Protein AF-A0A7C6Q221-F1 (afdb_monomer_lite)

Radius of gyration: 11.23 Å; chains: 1; bounding box: 24×24×25 Å

Sequence (65 aa):
MNYWEKQLTDRGFSRCHKAFLINLDKIEKIIPMFNQTFNLKLINHLESIPVSRNAGKALKEIIGI

Structure (mmCIF, N/CA/C/O backbone):
data_AF-A0A7C6Q221-F1
#
_entry.id   AF-A0A7C6Q221-F1
#
loop_
_atom_site.group_PDB
_atom_site.id
_atom_site.type_symbol
_atom_site.label_atom_id
_atom_site.label_alt_id
_atom_site.label_comp_id
_atom_site.label_asym_id
_atom_site.label_entity_id
_atom_site.label_seq_id
_atom_site.pdbx_PDB_ins_code
_atom_site.Cartn_x
_atom_site.Cartn_y
_atom_site.Cartn_z
_atom_site.occupancy
_atom_site.B_iso_or_equiv
_atom_site.auth_seq_id
_atom_site.auth_comp_id
_atom_site.auth_asym_id
_atom_site.auth_atom_id
_atom_site.pdbx_PDB_model_num
ATOM 1 N N . MET A 1 1 ? -1.941 16.105 -6.671 1.00 59.72 1 MET A N 1
ATOM 2 C CA . MET A 1 1 ? -2.057 14.687 -6.251 1.00 59.72 1 MET A CA 1
ATOM 3 C C . MET A 1 1 ? -3.490 14.288 -5.898 1.00 59.72 1 MET A C 1
ATOM 5 O O . MET A 1 1 ? -3.923 13.249 -6.367 1.00 59.72 1 MET A O 1
ATOM 9 N N . ASN A 1 2 ? -4.258 15.127 -5.191 1.00 71.44 2 ASN A N 1
ATOM 10 C CA . ASN A 1 2 ? -5.634 14.802 -4.767 1.00 71.44 2 ASN A CA 1
ATOM 11 C C . ASN A 1 2 ? -6.627 14.496 -5.910 1.00 71.44 2 ASN A C 1
ATOM 13 O O . ASN A 1 2 ? -7.579 13.759 -5.694 1.00 71.44 2 ASN A O 1
ATOM 17 N N . TYR A 1 3 ? -6.414 15.032 -7.119 1.00 83.19 3 TYR A N 1
ATOM 18 C CA . TYR A 1 3 ? -7.284 14.751 -8.270 1.00 83.19 3 TYR A CA 1
ATOM 19 C C . TYR A 1 3 ? -7.268 13.265 -8.661 1.00 83.19 3 TYR A C 1
ATOM 21 O O . TYR A 1 3 ? -8.316 12.637 -8.757 1.00 83.19 3 TYR A O 1
ATOM 29 N N . TRP A 1 4 ? -6.070 12.694 -8.829 1.00 80.00 4 TRP A N 1
ATOM 30 C CA . TRP A 1 4 ? -5.901 11.288 -9.203 1.00 80.00 4 TRP A CA 1
ATOM 31 C C . TRP A 1 4 ? -6.279 10.336 -8.082 1.00 80.00 4 TRP A C 1
ATOM 33 O O . TRP A 1 4 ? -6.810 9.274 -8.364 1.00 80.00 4 TRP A O 1
ATOM 43 N N . GLU A 1 5 ? -6.044 10.735 -6.832 1.00 80.44 5 GLU A N 1
ATOM 44 C CA . GLU A 1 5 ? -6.513 9.983 -5.670 1.00 80.44 5 GLU A CA 1
ATOM 45 C C . GLU A 1 5 ? -8.027 9.777 -5.775 1.00 80.44 5 GLU A C 1
ATOM 47 O O . GLU A 1 5 ? -8.463 8.645 -5.921 1.00 80.44 5 GLU A O 1
ATOM 52 N N . LYS A 1 6 ? -8.803 10.863 -5.887 1.00 82.06 6 LYS A N 1
ATOM 53 C CA . LYS A 1 6 ? -10.268 10.799 -5.986 1.00 82.06 6 LYS A CA 1
ATOM 54 C C . LYS A 1 6 ? -10.775 9.964 -7.164 1.00 82.06 6 LYS A C 1
ATOM 56 O O . LYS A 1 6 ? -11.750 9.245 -7.016 1.00 82.06 6 LYS A O 1
ATOM 61 N N . GLN A 1 7 ? -10.126 10.065 -8.323 1.00 85.75 7 GLN A N 1
ATOM 62 C CA . GLN A 1 7 ? -10.556 9.354 -9.533 1.00 85.75 7 GLN A CA 1
ATOM 63 C C . GLN A 1 7 ? -10.175 7.868 -9.543 1.00 85.75 7 GLN A C 1
ATOM 65 O O . GLN A 1 7 ? -10.776 7.079 -10.270 1.00 85.75 7 GLN A O 1
ATOM 70 N N . LEU A 1 8 ? -9.139 7.489 -8.792 1.00 83.81 8 LEU A N 1
ATOM 71 C CA . LEU A 1 8 ? -8.600 6.130 -8.789 1.00 83.81 8 LEU A CA 1
ATOM 72 C C . LEU A 1 8 ? -8.945 5.358 -7.510 1.00 83.81 8 LEU A C 1
ATOM 74 O O . LEU A 1 8 ? -8.769 4.140 -7.505 1.00 83.81 8 LEU A O 1
ATOM 78 N N . THR A 1 9 ? -9.476 6.015 -6.470 1.00 79.25 9 THR A N 1
ATOM 79 C CA . THR A 1 9 ? -9.977 5.349 -5.255 1.00 79.25 9 THR A CA 1
ATOM 80 C C . THR A 1 9 ? -10.969 4.240 -5.603 1.00 79.25 9 THR A C 1
ATOM 82 O O . THR A 1 9 ? -10.781 3.106 -5.172 1.00 79.25 9 THR A O 1
ATOM 85 N N . ASP A 1 10 ? -11.934 4.514 -6.484 1.00 81.06 10 ASP A N 1
ATOM 86 C CA . ASP A 1 10 ? -12.932 3.522 -6.920 1.00 81.06 10 ASP A CA 1
ATOM 87 C C . ASP A 1 10 ? -12.347 2.402 -7.799 1.00 81.06 10 ASP A C 1
ATOM 89 O O . ASP A 1 10 ? -13.004 1.401 -8.068 1.00 81.06 10 ASP A O 1
ATOM 93 N N . ARG A 1 11 ? -11.096 2.548 -8.253 1.00 84.31 11 ARG A N 1
ATOM 94 C CA . ARG A 1 11 ? -10.369 1.546 -9.049 1.00 84.31 11 ARG A CA 1
ATOM 95 C C . ARG A 1 11 ? -9.379 0.730 -8.216 1.00 84.31 11 ARG A C 1
ATOM 97 O O . ARG A 1 11 ? -8.452 0.150 -8.779 1.00 84.31 11 ARG A O 1
ATOM 104 N N . GLY A 1 12 ? -9.523 0.744 -6.890 1.00 83.69 12 GLY A N 1
ATOM 105 C CA . GLY A 1 12 ? -8.650 0.003 -5.980 1.00 83.69 12 GLY A CA 1
ATOM 106 C C . GLY A 1 12 ? -7.281 0.653 -5.765 1.00 83.69 12 GLY A C 1
ATOM 107 O O . GLY A 1 12 ? -6.354 -0.004 -5.288 1.00 83.69 12 GLY A O 1
ATOM 108 N N . PHE A 1 13 ? -7.114 1.937 -6.111 1.00 86.94 13 PHE A N 1
ATOM 109 C CA . PHE A 1 13 ? -5.890 2.659 -5.778 1.00 86.94 13 PHE A CA 1
ATOM 110 C C . PHE A 1 13 ? -5.979 3.292 -4.394 1.00 86.94 13 PHE A C 1
ATOM 112 O O . PHE A 1 13 ? -6.960 3.941 -4.038 1.00 86.94 13 PHE A O 1
ATOM 119 N N . SER A 1 14 ? -4.897 3.164 -3.635 1.00 83.75 14 SER A N 1
ATOM 120 C CA . SER A 1 14 ? -4.763 3.732 -2.302 1.00 83.75 14 SER A CA 1
ATOM 121 C C . SER A 1 14 ? -3.456 4.495 -2.153 1.00 83.75 14 SER A C 1
ATOM 123 O O . SER A 1 14 ? -2.428 4.185 -2.765 1.00 83.75 14 SER A O 1
ATOM 125 N N . ARG A 1 15 ? -3.492 5.533 -1.323 1.00 85.31 15 ARG A N 1
ATOM 126 C CA . ARG A 1 15 ? -2.332 6.366 -1.037 1.00 85.31 15 ARG A CA 1
ATOM 127 C C . ARG A 1 15 ? -1.558 5.799 0.144 1.00 85.31 15 ARG A C 1
ATOM 129 O O . ARG A 1 15 ? -1.922 5.997 1.298 1.00 85.31 15 ARG A O 1
ATOM 136 N N . CYS A 1 16 ? -0.440 5.141 -0.145 1.00 82.50 16 CYS A N 1
ATOM 137 C CA . CYS A 1 16 ? 0.438 4.564 0.876 1.00 82.50 16 CYS A CA 1
ATOM 138 C C . CYS A 1 16 ? 1.466 5.573 1.438 1.00 82.50 16 CYS A C 1
ATOM 140 O O . CYS A 1 16 ? 2.037 5.391 2.518 1.00 82.50 16 CYS A O 1
ATOM 142 N N . HIS A 1 17 ? 1.724 6.666 0.720 1.00 83.50 17 HIS A N 1
ATOM 143 C CA . HIS A 1 17 ? 2.661 7.708 1.130 1.00 83.50 17 HIS A CA 1
ATOM 144 C C . HIS A 1 17 ? 2.282 9.042 0.477 1.00 83.50 17 HIS A C 1
ATOM 146 O O . HIS A 1 17 ? 1.604 9.082 -0.548 1.00 83.50 17 HIS A O 1
ATOM 152 N N . LYS A 1 18 ? 2.752 10.170 1.023 1.00 78.00 18 LYS A N 1
ATOM 153 C CA . LYS A 1 18 ? 2.407 11.506 0.499 1.00 78.00 18 LYS A CA 1
ATOM 154 C C . LYS A 1 18 ? 2.733 11.695 -0.990 1.00 78.00 18 LYS A C 1
ATOM 156 O O . LYS A 1 18 ? 2.061 12.492 -1.636 1.00 78.00 18 LYS A O 1
ATOM 161 N N . ALA A 1 19 ? 3.712 10.953 -1.504 1.00 82.00 19 ALA A N 1
ATOM 162 C CA . ALA A 1 19 ? 4.175 11.001 -2.889 1.00 82.00 19 ALA A CA 1
ATOM 163 C C . ALA A 1 19 ? 3.846 9.737 -3.710 1.00 82.00 19 ALA A C 1
ATOM 165 O O . ALA A 1 19 ? 4.259 9.662 -4.860 1.00 82.00 19 ALA A O 1
ATOM 166 N N . PHE A 1 20 ? 3.127 8.754 -3.152 1.00 83.75 20 PHE A N 1
ATOM 167 C CA . PHE A 1 20 ? 2.877 7.479 -3.832 1.00 83.75 20 PHE A CA 1
ATOM 168 C C . PHE A 1 20 ? 1.403 7.080 -3.777 1.00 83.75 20 PHE A C 1
ATOM 1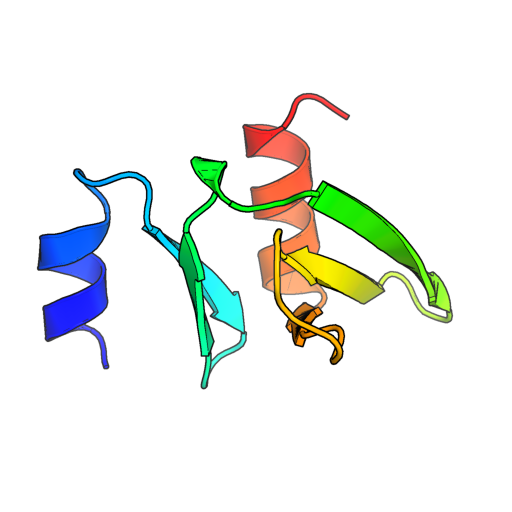70 O O . PHE A 1 20 ? 0.769 7.124 -2.722 1.00 83.75 20 PHE A O 1
ATOM 177 N N . LEU A 1 21 ? 0.895 6.655 -4.931 1.00 86.38 21 LEU A N 1
ATOM 178 C CA . LEU A 1 21 ? -0.410 6.037 -5.110 1.00 86.38 21 LEU A CA 1
ATOM 179 C C . LEU A 1 21 ? -0.167 4.635 -5.674 1.00 86.38 21 LEU A C 1
ATOM 181 O O . LEU A 1 21 ? 0.543 4.496 -6.669 1.0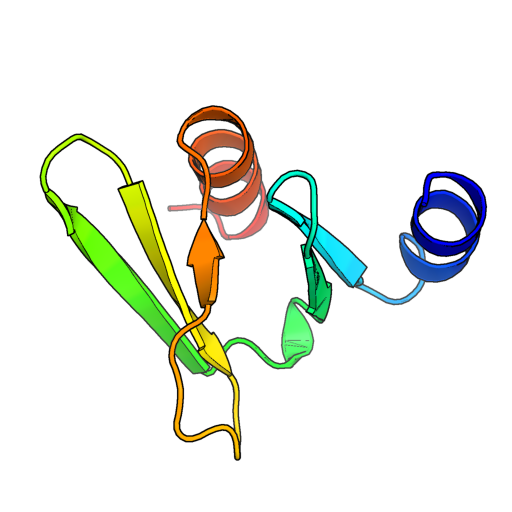0 86.38 21 LEU A O 1
ATOM 185 N N . ILE A 1 22 ? -0.717 3.614 -5.030 1.00 87.25 22 ILE A N 1
ATOM 186 C CA . ILE A 1 22 ? -0.503 2.212 -5.392 1.00 87.25 22 ILE A CA 1
ATOM 187 C C . ILE A 1 22 ? -1.833 1.523 -5.656 1.00 87.25 22 ILE A C 1
ATOM 189 O O . ILE A 1 22 ? -2.852 1.924 -5.106 1.00 87.25 22 ILE A O 1
ATOM 193 N N . ASN A 1 23 ? -1.818 0.474 -6.469 1.00 88.31 23 ASN A N 1
ATOM 194 C CA . ASN A 1 23 ? -2.979 -0.385 -6.655 1.00 88.31 23 ASN A CA 1
ATOM 195 C C . ASN A 1 23 ? -2.937 -1.527 -5.626 1.00 88.31 23 ASN A C 1
ATOM 197 O O . ASN A 1 23 ? -1.935 -2.243 -5.549 1.00 88.31 23 ASN A O 1
ATOM 201 N N . LEU A 1 24 ? -4.006 -1.675 -4.843 1.00 84.44 24 LEU A N 1
ATOM 202 C CA . LEU A 1 24 ? -4.114 -2.683 -3.787 1.00 84.44 24 LEU A CA 1
ATOM 203 C C . LEU A 1 24 ? -4.157 -4.114 -4.345 1.00 84.44 24 LEU A C 1
ATOM 205 O O . LEU A 1 24 ? -3.525 -4.999 -3.775 1.00 84.44 24 LEU A O 1
ATOM 209 N N . ASP A 1 25 ? -4.781 -4.325 -5.507 1.00 86.94 25 ASP A N 1
ATOM 210 C CA . ASP A 1 25 ? -4.865 -5.633 -6.181 1.00 86.94 25 ASP A CA 1
ATOM 211 C C . ASP A 1 25 ? -3.512 -6.108 -6.726 1.00 86.94 25 ASP A C 1
ATOM 213 O O . ASP A 1 25 ? -3.342 -7.261 -7.122 1.00 86.94 25 ASP A O 1
ATOM 217 N N . LYS A 1 26 ? -2.534 -5.201 -6.801 1.00 89.12 26 LYS A N 1
ATOM 218 C CA . LYS A 1 26 ? -1.174 -5.494 -7.261 1.00 89.12 26 LYS A CA 1
ATOM 219 C C . LYS A 1 26 ? -0.196 -5.708 -6.116 1.00 89.12 26 LYS A C 1
ATOM 221 O O . LYS A 1 26 ? 0.987 -5.887 -6.393 1.00 89.12 26 LYS A O 1
ATOM 226 N N . ILE A 1 27 ? -0.644 -5.688 -4.861 1.00 87.94 27 ILE A N 1
ATOM 227 C CA . ILE A 1 27 ? 0.220 -5.983 -3.718 1.00 87.94 27 ILE A CA 1
ATOM 228 C C . ILE A 1 27 ? 0.534 -7.481 -3.715 1.00 87.94 27 ILE A C 1
ATOM 230 O O . ILE A 1 27 ? -0.345 -8.316 -3.551 1.00 87.94 27 ILE A O 1
ATOM 234 N N . GLU A 1 28 ? 1.813 -7.812 -3.874 1.00 90.00 28 GLU A N 1
ATOM 235 C CA . GLU A 1 28 ? 2.325 -9.177 -3.750 1.00 90.00 28 GLU A CA 1
ATOM 236 C C . GLU A 1 28 ? 2.626 -9.509 -2.284 1.00 90.00 28 GLU A C 1
ATOM 238 O O . GLU A 1 28 ? 2.293 -10.586 -1.794 1.00 90.00 28 GLU A O 1
ATOM 243 N N . LYS A 1 29 ? 3.279 -8.584 -1.567 1.00 87.19 29 LYS A N 1
ATOM 244 C CA . LYS A 1 29 ? 3.687 -8.808 -0.177 1.00 87.19 29 LYS A CA 1
ATOM 245 C C . LYS A 1 29 ? 3.787 -7.513 0.616 1.00 87.19 29 LYS A C 1
ATOM 247 O O . LYS A 1 29 ? 4.285 -6.501 0.124 1.00 87.19 29 LYS A O 1
ATOM 252 N N . ILE A 1 30 ? 3.396 -7.587 1.885 1.00 86.62 30 ILE A N 1
ATOM 253 C CA . ILE A 1 30 ? 3.636 -6.543 2.883 1.00 86.62 30 ILE A CA 1
ATOM 254 C C . ILE A 1 30 ? 4.835 -6.962 3.724 1.00 86.62 30 ILE A C 1
ATOM 256 O O . ILE A 1 30 ? 4.842 -8.027 4.340 1.00 86.62 30 ILE A O 1
ATOM 260 N N . ILE A 1 31 ? 5.862 -6.125 3.740 1.00 87.25 31 ILE A N 1
ATOM 261 C CA . ILE A 1 31 ? 7.100 -6.357 4.473 1.00 87.25 31 ILE A CA 1
ATOM 262 C C . ILE A 1 31 ? 7.102 -5.402 5.670 1.00 87.25 31 ILE A C 1
ATOM 264 O O . ILE A 1 31 ? 7.232 -4.192 5.477 1.00 87.25 31 ILE A O 1
ATOM 268 N N . PRO A 1 32 ? 6.919 -5.897 6.904 1.00 84.44 32 PRO A N 1
ATOM 269 C CA . PRO A 1 32 ? 7.036 -5.058 8.085 1.00 84.44 32 PRO A CA 1
ATOM 270 C C . PRO A 1 32 ? 8.471 -4.552 8.223 1.00 84.44 32 PRO A C 1
ATOM 272 O O . PRO A 1 32 ? 9.431 -5.309 8.091 1.00 84.44 32 PRO A O 1
ATOM 275 N N . MET A 1 33 ? 8.598 -3.256 8.484 1.00 82.88 33 MET A N 1
ATOM 276 C CA . MET A 1 33 ? 9.868 -2.576 8.698 1.00 82.88 33 MET A CA 1
ATOM 277 C C . MET A 1 33 ? 9.963 -2.100 10.153 1.00 82.88 33 MET A C 1
ATOM 279 O O . MET A 1 33 ? 8.978 -2.036 10.895 1.00 82.88 33 MET A O 1
ATOM 283 N N . PHE A 1 34 ? 11.177 -1.751 10.574 1.00 77.38 34 PHE A N 1
ATOM 284 C CA . PHE A 1 34 ? 11.421 -1.183 11.897 1.00 77.38 34 PHE A CA 1
ATOM 285 C C . PHE A 1 34 ? 10.704 0.167 12.063 1.00 77.38 34 PHE A C 1
ATOM 287 O O . PHE A 1 34 ? 10.523 0.914 11.104 1.00 77.38 34 PHE A O 1
ATOM 294 N N . ASN A 1 35 ? 10.318 0.512 13.295 1.00 75.06 35 ASN A N 1
ATOM 295 C CA . ASN A 1 35 ? 9.586 1.744 13.630 1.00 75.06 35 ASN A CA 1
ATOM 296 C C . ASN A 1 35 ? 8.160 1.854 13.055 1.00 75.06 35 ASN A C 1
ATOM 298 O O . ASN A 1 35 ? 7.728 2.956 12.691 1.00 75.06 35 ASN A O 1
ATOM 302 N N . GLN A 1 36 ? 7.416 0.741 13.031 1.00 73.44 36 GLN A N 1
ATOM 303 C CA . GLN A 1 36 ? 5.993 0.691 12.644 1.00 73.44 36 GLN A CA 1
ATOM 304 C C . GLN A 1 36 ? 5.729 1.171 11.206 1.00 73.44 36 GLN A C 1
ATOM 306 O O . GLN A 1 36 ? 4.654 1.688 10.895 1.00 73.44 36 GLN A O 1
ATOM 311 N N . THR A 1 37 ? 6.724 1.044 10.333 1.00 81.62 37 THR A N 1
ATOM 312 C CA . THR A 1 37 ? 6.578 1.283 8.898 1.00 81.62 37 THR A CA 1
ATOM 313 C C . THR A 1 37 ? 6.426 -0.045 8.168 1.00 81.62 37 THR A C 1
ATOM 315 O O . THR A 1 37 ? 6.688 -1.119 8.713 1.00 81.62 37 THR A O 1
ATOM 318 N N . PHE A 1 38 ? 5.969 0.025 6.924 1.00 86.00 38 PHE A N 1
ATOM 319 C CA . PHE A 1 38 ? 5.795 -1.141 6.066 1.00 86.00 38 PHE A CA 1
ATOM 320 C C . PHE A 1 38 ? 6.373 -0.820 4.701 1.00 86.00 38 PHE A C 1
ATOM 322 O O . PHE A 1 38 ? 6.318 0.325 4.263 1.00 86.00 38 PHE A O 1
ATOM 329 N N . ASN A 1 39 ? 6.889 -1.830 4.024 1.00 89.62 39 ASN A N 1
ATOM 330 C CA . ASN A 1 39 ? 7.241 -1.765 2.620 1.00 89.62 39 ASN A CA 1
ATOM 331 C C . ASN A 1 39 ? 6.283 -2.664 1.841 1.00 89.62 39 ASN A C 1
ATOM 333 O O . ASN A 1 39 ? 5.982 -3.777 2.266 1.00 89.62 39 ASN A O 1
ATOM 337 N N . LEU A 1 40 ? 5.806 -2.185 0.700 1.00 89.44 40 LEU A N 1
ATOM 338 C CA . LEU A 1 40 ? 4.922 -2.938 -0.181 1.00 89.44 40 LEU A CA 1
ATOM 339 C C . LEU A 1 40 ? 5.694 -3.407 -1.392 1.00 89.44 40 LEU A C 1
ATOM 341 O O . LEU A 1 40 ? 6.297 -2.604 -2.101 1.00 89.44 40 LEU A O 1
ATOM 345 N N . LYS A 1 41 ? 5.665 -4.711 -1.628 1.00 90.19 41 LYS A N 1
ATOM 346 C CA . LYS A 1 41 ? 6.146 -5.295 -2.867 1.00 90.19 41 LYS A CA 1
ATOM 347 C C . LYS A 1 41 ? 4.963 -5.490 -3.802 1.00 90.19 41 LYS A C 1
ATOM 349 O O . LYS A 1 41 ? 3.951 -6.060 -3.395 1.00 90.19 41 LYS A O 1
ATOM 354 N N . LEU A 1 42 ? 5.082 -4.967 -5.017 1.00 90.06 42 LEU A N 1
ATOM 355 C CA . LEU A 1 42 ? 4.059 -5.098 -6.046 1.00 90.06 42 LEU A CA 1
ATOM 356 C C . LEU A 1 42 ? 4.415 -6.236 -7.003 1.00 90.06 42 LEU A C 1
ATOM 358 O O . LEU A 1 42 ? 5.591 -6.486 -7.271 1.00 90.06 42 LEU A O 1
ATOM 362 N N . ILE A 1 43 ? 3.390 -6.877 -7.558 1.00 89.88 43 ILE A N 1
ATOM 363 C CA . ILE A 1 43 ? 3.543 -7.912 -8.582 1.00 89.88 43 ILE A CA 1
ATOM 364 C C . ILE A 1 43 ? 4.290 -7.314 -9.780 1.00 89.88 43 ILE A C 1
ATOM 366 O O . ILE A 1 43 ? 3.924 -6.248 -10.278 1.00 89.88 43 ILE A O 1
ATOM 370 N N . ASN A 1 44 ? 5.321 -8.016 -10.256 1.00 88.31 44 ASN A N 1
ATOM 371 C CA . ASN A 1 44 ? 6.193 -7.591 -11.359 1.00 88.31 44 ASN A CA 1
ATOM 372 C C . ASN A 1 44 ? 6.937 -6.264 -11.115 1.00 88.31 44 ASN A C 1
ATOM 374 O O . ASN A 1 44 ? 7.386 -5.630 -12.069 1.00 88.31 44 ASN A O 1
ATOM 378 N N . HIS A 1 45 ? 7.103 -5.848 -9.856 1.00 86.38 45 HIS A N 1
ATOM 379 C CA . HIS A 1 45 ? 7.928 -4.701 -9.492 1.00 86.38 45 HIS A CA 1
ATOM 380 C C . HIS A 1 45 ? 9.089 -5.145 -8.597 1.00 86.38 45 HIS A C 1
ATOM 382 O O . HIS A 1 45 ? 8.897 -5.792 -7.565 1.00 86.38 45 HIS A O 1
ATOM 388 N N . LEU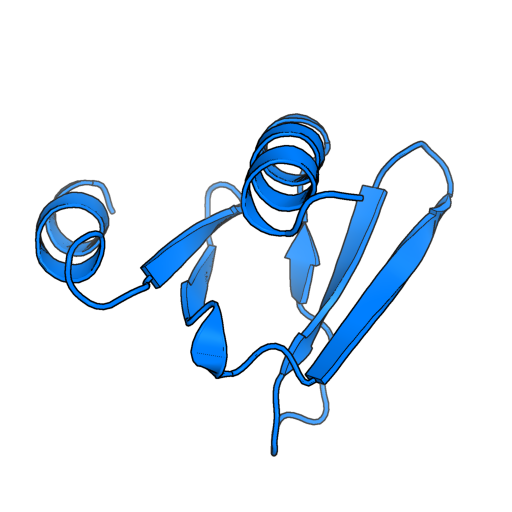 A 1 46 ? 10.316 -4.808 -8.998 1.00 83.12 46 LEU A N 1
ATOM 389 C CA . LEU A 1 46 ? 11.519 -5.209 -8.264 1.00 83.12 46 LEU A CA 1
ATOM 390 C C . LEU A 1 46 ? 11.665 -4.440 -6.950 1.00 83.12 46 LEU A C 1
ATOM 392 O O . LEU A 1 46 ? 12.015 -5.030 -5.925 1.00 83.12 46 LEU A O 1
ATOM 396 N N . GLU A 1 47 ? 11.369 -3.143 -6.974 1.00 86.75 47 GLU A N 1
ATOM 397 C CA . GLU A 1 47 ? 11.522 -2.279 -5.808 1.00 86.75 47 GLU A CA 1
ATOM 398 C C . GLU A 1 47 ? 10.300 -2.335 -4.894 1.00 86.75 47 GLU A C 1
ATOM 400 O O . GLU A 1 47 ? 9.153 -2.403 -5.345 1.00 86.75 47 GLU A O 1
ATOM 405 N N . SER A 1 48 ? 10.551 -2.260 -3.590 1.00 87.94 48 SER A N 1
ATOM 406 C CA . SER A 1 48 ? 9.497 -2.126 -2.594 1.00 87.94 48 SER A CA 1
ATOM 407 C C . SER A 1 48 ? 9.179 -0.658 -2.329 1.00 87.94 48 SER A C 1
ATOM 409 O O . SER A 1 48 ? 10.090 0.141 -2.110 1.00 87.94 48 SER A O 1
ATOM 411 N N . ILE A 1 49 ? 7.897 -0.317 -2.258 1.00 88.62 49 ILE A N 1
ATOM 412 C CA . ILE A 1 49 ? 7.430 1.042 -1.995 1.00 88.62 49 ILE A CA 1
ATOM 413 C C . ILE A 1 49 ? 7.268 1.238 -0.484 1.00 88.62 49 ILE A C 1
ATOM 415 O O . ILE A 1 49 ? 6.509 0.493 0.144 1.00 88.62 49 ILE A O 1
ATOM 419 N N . PRO A 1 50 ? 7.932 2.235 0.124 1.00 87.62 50 PRO A N 1
ATOM 420 C CA . PRO A 1 50 ? 7.769 2.514 1.540 1.00 87.62 50 PRO A CA 1
ATOM 421 C C . PRO A 1 50 ? 6.397 3.125 1.833 1.00 87.62 50 PRO A C 1
ATOM 423 O O . PRO A 1 50 ? 5.910 4.023 1.141 1.00 87.62 50 PRO A O 1
ATOM 426 N N . VAL A 1 51 ? 5.790 2.659 2.917 1.00 86.44 51 VAL A N 1
ATOM 427 C CA . VAL A 1 51 ? 4.510 3.126 3.443 1.00 86.44 51 VAL A CA 1
ATOM 428 C C . VAL A 1 51 ? 4.770 3.994 4.664 1.00 86.44 51 VAL A C 1
ATOM 430 O O . VAL A 1 51 ? 5.491 3.621 5.593 1.00 86.44 51 VAL A O 1
ATOM 433 N N . SER A 1 52 ? 4.159 5.177 4.674 1.00 81.44 52 SER A N 1
ATOM 434 C CA . SER A 1 52 ? 4.203 6.059 5.843 1.00 81.44 52 SER A CA 1
ATOM 435 C C . SER A 1 52 ? 3.455 5.442 7.029 1.00 81.44 52 SER A C 1
ATOM 437 O O . SER A 1 52 ? 2.475 4.729 6.832 1.00 81.44 52 SER A O 1
ATOM 439 N N . ARG A 1 53 ? 3.848 5.772 8.268 1.00 78.62 53 ARG A N 1
ATOM 440 C CA . ARG A 1 53 ? 3.183 5.255 9.485 1.00 78.62 53 ARG A CA 1
ATOM 441 C C . ARG A 1 53 ? 1.662 5.454 9.469 1.00 78.62 53 ARG A C 1
ATOM 443 O O . ARG A 1 53 ? 0.921 4.527 9.774 1.00 78.62 53 ARG A O 1
ATOM 450 N N . ASN A 1 54 ? 1.203 6.637 9.053 1.00 78.31 54 ASN A N 1
ATOM 451 C CA . ASN A 1 54 ? -0.224 6.972 9.017 1.00 78.31 54 ASN A CA 1
ATOM 452 C C . ASN A 1 54 ? -0.987 6.110 8.004 1.00 78.31 54 ASN A C 1
ATOM 454 O O . ASN A 1 54 ? -2.046 5.576 8.318 1.00 78.31 54 ASN A O 1
ATOM 458 N N . ALA A 1 55 ? -0.428 5.936 6.806 1.00 77.62 55 ALA A N 1
ATOM 459 C CA . ALA A 1 55 ? -1.053 5.131 5.763 1.00 77.62 55 ALA A CA 1
ATOM 460 C C . ALA A 1 55 ? -0.958 3.624 6.041 1.00 77.62 55 ALA A C 1
ATOM 462 O O . A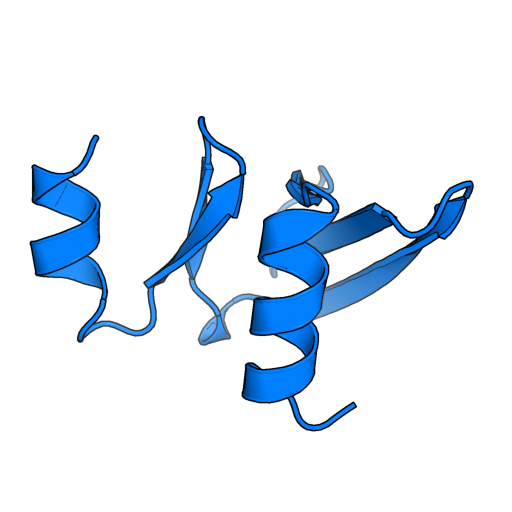LA A 1 55 ? -1.834 2.876 5.629 1.00 77.62 55 ALA A O 1
ATOM 463 N N . GLY A 1 56 ? 0.071 3.172 6.764 1.00 76.44 56 GLY A N 1
ATOM 464 C CA . GLY A 1 56 ? 0.225 1.767 7.143 1.00 76.44 56 GLY A CA 1
ATOM 465 C C . GLY A 1 56 ? -0.914 1.270 8.029 1.00 76.44 56 GLY A C 1
ATOM 466 O O . GLY A 1 56 ? -1.335 0.128 7.887 1.00 76.44 56 GLY A O 1
ATOM 467 N N . LYS A 1 57 ? -1.459 2.136 8.894 1.00 76.06 57 LYS A N 1
ATOM 468 C CA . LYS A 1 57 ? -2.624 1.803 9.723 1.00 76.06 57 LYS A CA 1
ATOM 469 C C . LYS A 1 57 ? -3.883 1.596 8.874 1.00 76.06 57 LYS A C 1
ATOM 471 O O . LYS A 1 57 ? -4.517 0.557 8.991 1.00 76.06 57 LYS A O 1
ATOM 476 N N . ALA A 1 58 ? -4.168 2.528 7.963 1.00 77.69 58 ALA A N 1
ATOM 477 C CA . ALA A 1 58 ? -5.286 2.396 7.028 1.00 77.69 58 ALA A CA 1
ATOM 478 C C . ALA A 1 58 ? -5.125 1.169 6.113 1.00 77.69 58 ALA A C 1
ATOM 480 O O . ALA A 1 58 ? -6.083 0.454 5.855 1.00 77.69 58 ALA A O 1
ATOM 481 N N . LEU A 1 59 ? -3.901 0.885 5.655 1.00 77.94 59 LEU A N 1
ATOM 482 C CA . LEU A 1 59 ? -3.626 -0.277 4.812 1.00 77.94 59 LEU A CA 1
ATOM 483 C C . LEU A 1 59 ? -3.890 -1.601 5.547 1.00 77.94 59 LEU A C 1
ATOM 485 O O . LEU A 1 59 ? -4.450 -2.520 4.963 1.00 77.94 59 LEU A O 1
ATOM 489 N N . LYS A 1 60 ? -3.514 -1.694 6.827 1.00 75.25 60 LYS A N 1
ATOM 490 C CA . LYS A 1 60 ? -3.827 -2.855 7.669 1.00 75.25 60 LYS A CA 1
ATOM 491 C C . LYS A 1 60 ? -5.325 -3.066 7.834 1.00 75.25 60 LYS A C 1
ATOM 493 O O . LYS A 1 60 ? -5.795 -4.182 7.655 1.00 75.25 60 LYS A O 1
ATOM 498 N N . GLU A 1 61 ? -6.064 -1.991 8.097 1.00 77.12 61 GLU A N 1
ATOM 499 C CA . GLU A 1 61 ? -7.524 -2.035 8.219 1.00 77.12 61 GLU A CA 1
ATOM 500 C C . GLU A 1 61 ? -8.189 -2.497 6.912 1.00 77.12 61 GLU A C 1
ATOM 502 O O . GLU A 1 61 ? -9.106 -3.309 6.952 1.00 77.12 61 GLU A O 1
ATOM 507 N N . ILE A 1 62 ? -7.684 -2.054 5.754 1.00 72.19 62 ILE A N 1
ATOM 508 C CA . ILE A 1 62 ? -8.175 -2.485 4.434 1.00 72.19 62 ILE A CA 1
ATOM 509 C C . ILE A 1 62 ? -7.889 -3.972 4.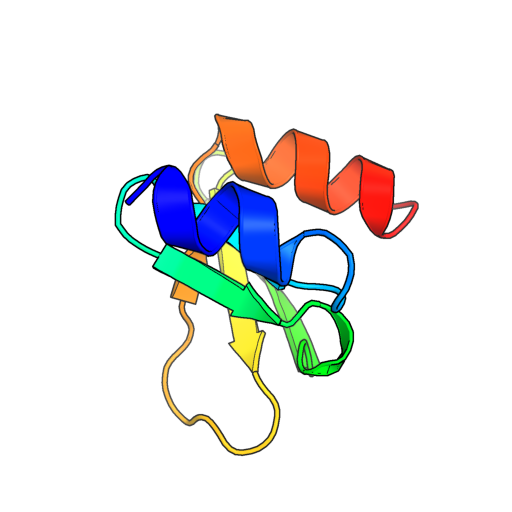173 1.00 72.19 62 ILE A C 1
ATOM 511 O O . ILE A 1 62 ? -8.704 -4.656 3.561 1.00 72.19 62 ILE A O 1
ATOM 515 N N . ILE A 1 63 ? -6.729 -4.471 4.610 1.00 69.50 63 ILE A N 1
ATOM 516 C CA . ILE A 1 63 ? -6.274 -5.847 4.340 1.00 69.50 63 ILE A CA 1
ATOM 517 C C . ILE A 1 63 ? -6.747 -6.830 5.433 1.00 69.50 63 ILE A C 1
ATOM 519 O O . ILE A 1 63 ? -6.685 -8.042 5.242 1.00 69.50 63 ILE A O 1
ATOM 523 N N . GLY A 1 64 ? -7.280 -6.329 6.551 1.00 66.19 64 GLY A N 1
ATOM 524 C CA . GLY A 1 64 ? -7.838 -7.139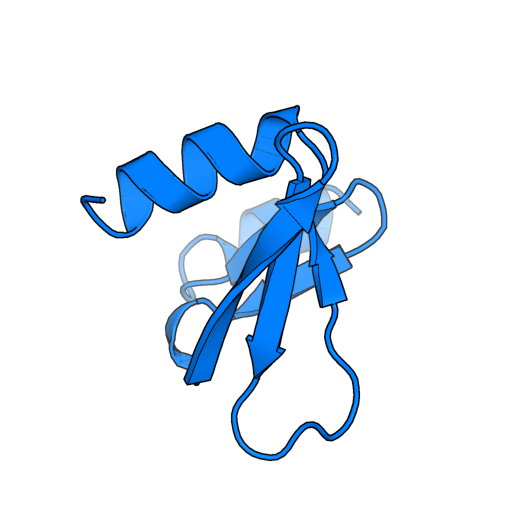 7.636 1.00 66.19 64 GLY A CA 1
ATOM 525 C C . GLY A 1 64 ? -6.788 -7.816 8.524 1.00 66.19 64 GLY A C 1
ATOM 526 O O . GLY A 1 64 ? -7.057 -8.896 9.048 1.00 66.19 64 GLY A O 1
ATOM 527 N N . ILE A 1 65 ? -5.599 -7.210 8.671 1.00 59.72 65 ILE A N 1
ATOM 528 C CA . ILE A 1 65 ? -4.482 -7.713 9.504 1.00 59.72 65 ILE A CA 1
ATOM 529 C C . ILE A 1 65 ? -4.252 -6.818 10.721 1.00 59.72 65 ILE A C 1
ATOM 531 O O . ILE A 1 65 ? -4.185 -5.581 10.540 1.00 59.72 65 ILE A O 1
#

Secondary structure (DSSP, 8-state):
-HHHHHHHGGGTEEEEETTEEEEGGGEEEEEEETTTEEEEEETT-SSEEEE-HHHHHHHHHHHT-

Foldseek 3Di:
DVVCCVVCVVVQWDDQDPPDIDRPVQFPDWAQDPPQKIWTDGHPDPDTHTGDNVSSVVNCVVVVD

pLDDT: mean 82.02, std 6.74, range [59.72, 90.19]